Protein AF-A0A2N2LDP3-F1 (afdb_monomer)

Structure (mmCIF, N/CA/C/O backbone):
data_AF-A0A2N2LDP3-F1
#
_entry.id   AF-A0A2N2LDP3-F1
#
loop_
_atom_site.group_PDB
_atom_site.id
_atom_site.type_symbol
_atom_site.label_atom_id
_atom_site.label_alt_id
_atom_site.label_comp_id
_atom_site.label_asym_id
_atom_site.label_entity_id
_atom_site.label_seq_id
_atom_site.pdbx_PDB_ins_code
_atom_site.Cartn_x
_atom_site.Cartn_y
_atom_site.Cartn_z
_atom_site.occupancy
_atom_site.B_iso_or_equiv
_atom_site.auth_seq_id
_atom_site.auth_comp_id
_atom_site.auth_asym_id
_atom_site.auth_atom_id
_atom_site.pdbx_PDB_model_num
ATOM 1 N N . MET A 1 1 ? -9.265 15.296 12.476 1.00 51.19 1 MET A N 1
ATOM 2 C CA . MET A 1 1 ? -9.661 15.027 11.076 1.00 51.19 1 MET A CA 1
ATOM 3 C C . MET A 1 1 ? -10.672 13.893 11.095 1.00 51.19 1 MET A C 1
ATOM 5 O O . MET A 1 1 ? -10.423 12.920 11.795 1.00 51.19 1 MET A O 1
ATOM 9 N N . THR A 1 2 ? -11.827 14.029 10.443 1.00 57.53 2 THR A N 1
ATOM 10 C CA . THR A 1 2 ? -12.820 12.941 10.364 1.00 57.53 2 THR A CA 1
ATOM 11 C C . THR A 1 2 ? -12.396 11.916 9.305 1.00 57.53 2 THR A C 1
ATOM 13 O O . THR A 1 2 ? -11.608 12.239 8.414 1.00 57.53 2 THR A O 1
ATOM 16 N N . ALA A 1 3 ? -12.919 10.686 9.380 1.00 60.59 3 ALA A N 1
ATOM 17 C CA . ALA A 1 3 ? -12.634 9.630 8.402 1.00 60.59 3 ALA A CA 1
ATOM 18 C C . ALA A 1 3 ? -12.958 10.052 6.952 1.00 60.59 3 ALA A C 1
ATOM 20 O O . ALA A 1 3 ? -12.262 9.643 6.025 1.00 60.59 3 ALA A O 1
ATOM 21 N N . GLU A 1 4 ? -13.957 10.923 6.766 1.00 59.41 4 GLU A N 1
ATOM 22 C CA . GLU A 1 4 ? -14.331 11.483 5.461 1.00 59.41 4 GLU A CA 1
ATOM 23 C C . GLU A 1 4 ? -13.278 12.436 4.884 1.00 59.41 4 GLU A C 1
ATOM 25 O O . GLU A 1 4 ? -12.983 12.371 3.694 1.00 59.41 4 GLU A O 1
ATOM 30 N N . CYS A 1 5 ? -12.666 13.298 5.705 1.00 58.62 5 CYS A N 1
ATOM 31 C CA . CYS A 1 5 ? -11.600 14.188 5.233 1.00 58.62 5 CYS A CA 1
ATOM 32 C C . CYS A 1 5 ? -10.366 13.392 4.788 1.00 58.62 5 CYS A C 1
ATOM 34 O O . CYS A 1 5 ? -9.738 13.735 3.791 1.00 58.62 5 CYS A O 1
ATOM 36 N N . VAL A 1 6 ? -10.044 12.309 5.504 1.00 60.00 6 VAL A N 1
ATOM 37 C CA . VAL A 1 6 ? -8.937 11.406 5.152 1.00 60.00 6 VAL A CA 1
ATOM 38 C C . VAL A 1 6 ? -9.214 10.703 3.821 1.00 60.00 6 VAL A C 1
ATOM 40 O O . VAL A 1 6 ? -8.341 10.676 2.961 1.00 60.00 6 VAL A O 1
ATOM 43 N N . THR A 1 7 ? -10.432 10.194 3.606 1.00 62.88 7 THR A N 1
ATOM 44 C CA . THR A 1 7 ? -10.788 9.527 2.338 1.00 62.88 7 THR A CA 1
ATOM 45 C C . THR A 1 7 ? -10.794 10.484 1.148 1.00 62.88 7 THR A C 1
ATOM 47 O O . THR A 1 7 ? -10.399 10.084 0.058 1.00 62.88 7 THR A O 1
ATOM 50 N N . VAL A 1 8 ? -11.201 11.745 1.331 1.00 60.66 8 VAL A N 1
ATOM 51 C CA . VAL A 1 8 ? -11.141 12.760 0.262 1.00 60.66 8 VAL A CA 1
ATOM 52 C C . VAL A 1 8 ? -9.695 13.094 -0.116 1.00 60.66 8 VAL A C 1
ATOM 54 O O . VAL A 1 8 ? -9.393 13.165 -1.304 1.00 60.66 8 VAL A O 1
ATOM 57 N N . LEU A 1 9 ? -8.801 13.254 0.867 1.00 61.34 9 LEU A N 1
ATOM 58 C CA . LEU A 1 9 ? -7.378 13.496 0.604 1.00 61.34 9 LEU A CA 1
ATOM 59 C C . LEU A 1 9 ? -6.743 12.314 -0.130 1.00 61.34 9 LEU A C 1
ATOM 61 O O . LEU A 1 9 ? -6.159 12.508 -1.188 1.00 61.34 9 LEU A O 1
ATOM 65 N N . ILE A 1 10 ? -6.953 11.089 0.366 1.00 72.44 10 ILE A N 1
ATOM 66 C CA . ILE A 1 10 ? -6.454 9.867 -0.282 1.00 72.44 10 ILE A CA 1
ATOM 67 C C . ILE A 1 10 ? -6.929 9.786 -1.734 1.00 72.44 10 ILE A C 1
ATOM 69 O O . ILE A 1 10 ? -6.132 9.463 -2.613 1.00 72.44 10 ILE A O 1
ATOM 73 N N . ARG A 1 11 ? -8.199 10.108 -1.999 1.00 71.19 11 ARG A N 1
ATOM 74 C CA . ARG A 1 11 ? -8.758 10.087 -3.351 1.00 71.19 11 ARG A CA 1
ATOM 75 C C . ARG A 1 11 ? -8.106 11.108 -4.273 1.00 71.19 11 ARG A C 1
ATOM 77 O O . ARG A 1 11 ? -7.704 10.732 -5.367 1.00 71.19 11 ARG A O 1
ATOM 84 N N . ASN A 1 12 ? -7.999 12.365 -3.848 1.00 68.06 12 ASN A N 1
ATOM 85 C CA . ASN A 1 12 ? -7.394 13.408 -4.678 1.00 68.06 12 ASN A CA 1
ATOM 86 C C . ASN A 1 12 ? -5.938 13.061 -5.006 1.00 68.06 12 ASN A C 1
ATOM 88 O O . ASN A 1 12 ? -5.554 13.073 -6.171 1.00 68.06 12 ASN A O 1
ATOM 92 N N . THR A 1 13 ? -5.165 12.648 -3.999 1.00 71.75 13 THR A N 1
ATOM 93 C CA . THR A 1 13 ? -3.764 12.262 -4.188 1.00 71.75 13 THR A CA 1
ATOM 94 C C . THR A 1 13 ? -3.653 11.006 -5.068 1.00 71.75 13 THR A C 1
ATOM 96 O O . THR A 1 13 ? -2.791 10.940 -5.934 1.00 71.75 13 THR A O 1
ATOM 99 N N . SER A 1 14 ? -4.543 10.018 -4.930 1.00 73.50 14 SER A N 1
ATOM 100 C CA . SER A 1 14 ? -4.516 8.800 -5.763 1.00 73.50 14 SER A CA 1
ATOM 101 C C . SER A 1 14 ? -4.794 9.076 -7.245 1.00 73.50 14 SER A C 1
ATOM 103 O O . SER A 1 14 ? -4.074 8.559 -8.107 1.00 73.50 14 SER A O 1
ATOM 105 N N . ASP A 1 15 ? -5.804 9.900 -7.545 1.00 74.19 15 ASP A N 1
ATOM 106 C CA . ASP A 1 15 ? -6.156 10.269 -8.921 1.00 74.19 15 ASP A CA 1
ATOM 107 C C . ASP A 1 15 ? -5.053 11.125 -9.569 1.00 74.19 15 ASP A C 1
ATOM 109 O O . ASP A 1 15 ? -4.717 10.896 -10.729 1.00 74.19 15 ASP A O 1
ATOM 113 N N . GLU A 1 16 ? -4.442 12.058 -8.829 1.00 73.06 16 GLU A N 1
ATOM 114 C CA . GLU A 1 16 ? -3.394 12.954 -9.347 1.00 73.06 16 GLU A CA 1
ATOM 115 C C . GLU A 1 16 ? -2.133 12.224 -9.822 1.00 73.06 16 GLU A C 1
ATOM 117 O O . GLU A 1 16 ? -1.466 12.693 -10.744 1.00 73.06 16 GLU A O 1
ATOM 122 N N . TYR A 1 17 ? -1.805 11.072 -9.236 1.00 77.44 17 TYR A N 1
ATOM 123 C CA . TYR A 1 17 ? -0.591 10.341 -9.597 1.00 77.44 17 TYR A CA 1
ATOM 124 C C . TYR A 1 17 ? -0.895 9.085 -10.393 1.00 77.44 17 TYR A C 1
ATOM 126 O O . TYR A 1 17 ? -0.675 9.049 -11.604 1.00 77.44 17 TYR A O 1
ATOM 134 N N . TYR A 1 18 ? -1.395 8.039 -9.738 1.00 80.31 18 TYR A N 1
ATOM 135 C CA . TYR A 1 18 ? -1.656 6.779 -10.429 1.00 80.31 18 TYR A CA 1
ATOM 136 C C . TYR A 1 18 ? -2.865 6.867 -11.344 1.00 80.31 18 TYR A C 1
ATOM 138 O O . TYR A 1 18 ? -2.849 6.235 -12.397 1.00 80.31 18 TYR A O 1
ATOM 146 N N . GLY A 1 19 ? -3.867 7.684 -11.014 1.00 79.94 19 GLY A N 1
ATOM 147 C CA . GLY A 1 19 ? -4.993 7.893 -11.915 1.00 79.94 19 GLY A CA 1
ATOM 148 C C . GLY A 1 19 ? -4.561 8.487 -13.257 1.00 79.94 19 GLY A C 1
ATOM 149 O O . GLY A 1 19 ? -4.867 7.926 -14.311 1.00 79.94 19 GLY A O 1
ATOM 150 N N . ILE A 1 20 ? -3.756 9.553 -13.229 1.00 80.12 20 ILE A N 1
ATOM 151 C CA . ILE A 1 20 ? -3.176 10.152 -14.441 1.00 80.12 20 ILE A CA 1
ATOM 152 C C . ILE A 1 20 ? -2.211 9.180 -15.134 1.00 80.12 20 ILE A C 1
ATOM 154 O O . ILE A 1 20 ? -2.348 8.940 -16.3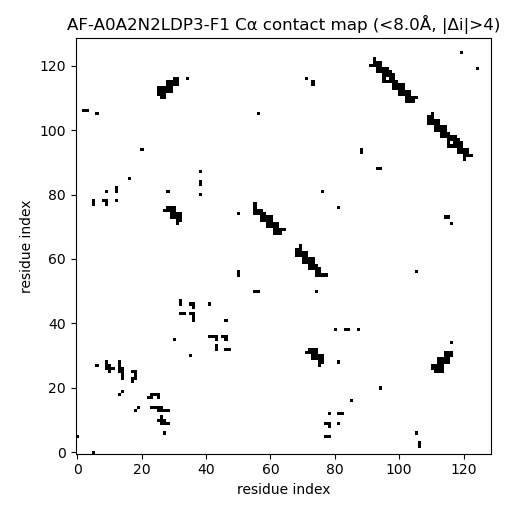33 1.00 80.12 20 ILE A O 1
ATOM 158 N N . LEU A 1 21 ? -1.263 8.592 -14.395 1.00 79.62 21 LEU A N 1
ATOM 159 C CA . LEU A 1 21 ? -0.228 7.711 -14.953 1.00 79.62 21 LEU A CA 1
ATOM 160 C C . LEU A 1 21 ? -0.820 6.478 -15.646 1.00 79.62 21 LEU A C 1
ATOM 162 O O . LEU A 1 21 ? -0.330 6.055 -16.689 1.00 79.62 21 LEU A O 1
ATOM 166 N N . MET A 1 22 ? -1.876 5.906 -15.073 1.00 82.06 22 MET A N 1
ATOM 167 C CA . MET A 1 22 ? -2.522 4.692 -15.574 1.00 82.06 22 MET A CA 1
ATOM 168 C C . MET A 1 22 ? -3.756 4.988 -16.439 1.00 82.06 22 MET A C 1
ATOM 170 O O . MET A 1 22 ? -4.394 4.048 -16.912 1.00 82.06 22 MET A O 1
ATOM 174 N N . ASN A 1 23 ? -4.108 6.266 -16.629 1.00 85.62 23 ASN A N 1
ATOM 175 C CA . ASN A 1 23 ? -5.342 6.725 -17.273 1.00 85.62 23 ASN A CA 1
ATOM 176 C C . ASN A 1 23 ? -6.604 6.032 -16.710 1.00 85.62 23 ASN A C 1
ATOM 178 O O . ASN A 1 23 ? -7.429 5.480 -17.443 1.00 85.62 23 ASN A O 1
ATOM 182 N N . LYS A 1 24 ? -6.725 6.011 -15.379 1.00 82.06 24 LYS A N 1
ATOM 183 C CA . LYS A 1 24 ? -7.801 5.354 -14.621 1.00 82.06 24 LYS A CA 1
ATOM 184 C C . LYS A 1 24 ? -8.307 6.272 -13.516 1.00 82.06 24 LYS A C 1
ATOM 186 O O . LYS A 1 24 ? -7.584 7.122 -13.025 1.00 82.06 24 LYS A O 1
ATOM 191 N N . LYS A 1 25 ? -9.548 6.064 -13.081 1.00 83.62 25 LYS A N 1
ATOM 192 C CA . LYS A 1 25 ? -10.067 6.706 -11.870 1.00 83.62 25 LYS A CA 1
ATOM 193 C C . LYS A 1 25 ? -9.794 5.797 -10.674 1.00 83.62 25 LYS A C 1
ATOM 195 O O . LYS A 1 25 ? -10.331 4.691 -10.625 1.00 83.62 25 LYS A O 1
ATOM 200 N N . ILE A 1 26 ? -8.963 6.240 -9.740 1.00 82.88 26 ILE A N 1
ATOM 201 C CA . ILE A 1 26 ? -8.510 5.475 -8.577 1.00 82.88 26 ILE A CA 1
ATOM 202 C C . ILE A 1 26 ? -8.782 6.302 -7.325 1.00 82.88 26 ILE A C 1
ATOM 204 O O . ILE A 1 26 ? -8.203 7.361 -7.115 1.00 82.88 26 ILE A O 1
ATOM 208 N N . GLU A 1 27 ? -9.654 5.797 -6.454 1.00 88.25 27 GLU A N 1
ATOM 209 C CA . GLU A 1 27 ? -10.047 6.529 -5.249 1.00 88.25 27 GLU A CA 1
ATOM 210 C C . GLU A 1 27 ? -9.204 6.170 -4.022 1.00 88.25 27 GLU A C 1
ATOM 212 O O . GLU A 1 27 ? -9.162 6.940 -3.066 1.00 88.25 27 GLU A O 1
ATOM 217 N N . ALA A 1 28 ? -8.545 5.013 -4.028 1.00 91.00 28 ALA A N 1
ATOM 218 C CA . ALA A 1 28 ? -7.602 4.629 -2.988 1.00 91.00 28 ALA A CA 1
ATOM 219 C C . ALA A 1 28 ? -6.531 3.684 -3.527 1.00 91.00 28 ALA A C 1
ATOM 221 O O . ALA A 1 28 ? -6.832 2.725 -4.237 1.00 91.00 28 ALA A O 1
ATOM 222 N N . VAL A 1 29 ? -5.287 3.917 -3.125 1.00 93.69 29 VAL A N 1
ATOM 223 C CA . VAL A 1 29 ? -4.154 3.028 -3.388 1.00 93.69 29 VAL A CA 1
ATOM 224 C C . VAL A 1 29 ? -3.790 2.314 -2.097 1.00 93.69 29 VAL A C 1
ATOM 226 O O . VAL A 1 29 ? -3.637 2.946 -1.057 1.00 93.69 29 VAL A O 1
ATOM 229 N N . TRP A 1 30 ? -3.640 0.998 -2.164 1.00 96.62 30 TRP A N 1
ATOM 230 C CA . TRP A 1 30 ? -3.257 0.159 -1.041 1.00 96.62 30 TRP A CA 1
ATOM 231 C C . TRP A 1 30 ? -1.925 -0.518 -1.336 1.00 96.62 30 TRP A C 1
ATOM 233 O O . TRP A 1 30 ? -1.730 -1.078 -2.416 1.00 96.62 30 TRP A O 1
ATOM 243 N N . LEU A 1 31 ? -1.027 -0.497 -0.355 1.00 97.44 31 LEU A N 1
ATOM 244 C CA . LEU A 1 31 ? 0.350 -0.964 -0.497 1.00 97.44 31 LEU A CA 1
ATOM 245 C C . LEU A 1 31 ? 0.574 -2.238 0.309 1.00 97.44 31 LEU A C 1
ATOM 247 O O . LEU A 1 31 ? -0.000 -2.410 1.386 1.00 97.44 31 LEU A O 1
ATOM 251 N N . THR A 1 32 ? 1.430 -3.132 -0.177 1.00 97.81 32 THR A N 1
ATOM 252 C CA . THR A 1 32 ? 1.855 -4.291 0.616 1.00 97.81 32 THR A CA 1
ATOM 253 C C . THR A 1 32 ? 2.666 -3.867 1.845 1.00 97.81 32 THR A C 1
ATOM 255 O O . THR A 1 32 ? 3.264 -2.788 1.882 1.00 97.81 32 THR A O 1
ATOM 258 N N . ILE A 1 33 ? 2.731 -4.739 2.857 1.00 97.88 33 ILE A N 1
ATOM 259 C CA . ILE A 1 33 ? 3.595 -4.530 4.032 1.00 97.88 33 ILE A CA 1
ATOM 260 C C . ILE A 1 33 ? 5.056 -4.337 3.615 1.00 97.88 33 ILE A C 1
ATOM 262 O O . ILE A 1 33 ? 5.747 -3.498 4.188 1.00 97.88 33 ILE A O 1
ATOM 266 N N . GLU A 1 34 ? 5.519 -5.099 2.623 1.00 96.44 34 GLU A N 1
ATOM 267 C CA . GLU A 1 34 ? 6.889 -4.999 2.126 1.00 96.44 34 GLU A CA 1
ATOM 268 C C . GLU A 1 34 ? 7.147 -3.638 1.477 1.00 96.44 34 GLU A C 1
ATOM 270 O O . GLU A 1 34 ? 8.135 -2.985 1.801 1.00 96.44 34 GLU A O 1
ATOM 275 N N . ARG A 1 35 ? 6.215 -3.142 0.655 1.00 96.62 35 ARG A N 1
ATOM 276 C CA . ARG A 1 35 ? 6.365 -1.824 0.037 1.00 96.62 35 ARG A CA 1
ATOM 277 C C . ARG A 1 35 ? 6.333 -0.695 1.070 1.00 96.62 35 ARG A C 1
ATOM 279 O O . ARG A 1 35 ? 7.156 0.214 1.022 1.00 96.62 35 ARG A O 1
ATOM 286 N N . MET A 1 36 ? 5.446 -0.784 2.062 1.00 96.62 36 MET A N 1
ATOM 287 C CA . MET A 1 36 ? 5.423 0.143 3.203 1.00 96.62 36 MET A CA 1
ATOM 288 C C . MET A 1 36 ? 6.764 0.168 3.955 1.00 96.62 36 MET A C 1
ATOM 290 O O . MET A 1 36 ? 7.220 1.230 4.382 1.00 96.62 36 MET A O 1
ATOM 294 N N . ALA A 1 37 ? 7.395 -0.997 4.120 1.00 97.12 37 ALA A N 1
ATOM 295 C CA . ALA A 1 37 ? 8.692 -1.137 4.772 1.00 97.12 37 ALA A CA 1
ATOM 296 C C . ALA A 1 37 ? 9.814 -0.489 3.948 1.00 97.12 37 ALA A C 1
ATOM 298 O O . ALA A 1 37 ? 10.620 0.253 4.512 1.00 97.12 37 ALA A O 1
ATOM 299 N N . GLU A 1 38 ? 9.817 -0.703 2.629 1.00 95.31 38 GLU A N 1
ATOM 300 C CA . GLU A 1 38 ? 10.749 -0.073 1.687 1.00 95.31 38 GLU A CA 1
ATOM 301 C C . GLU A 1 38 ? 10.658 1.457 1.721 1.00 95.31 38 GLU A C 1
ATOM 303 O O . GLU A 1 38 ? 11.670 2.121 1.941 1.00 95.31 38 GLU A O 1
ATOM 308 N N . ILE A 1 39 ? 9.452 2.020 1.569 1.00 94.00 39 ILE A N 1
ATOM 309 C CA . ILE A 1 39 ? 9.231 3.478 1.534 1.00 94.00 39 ILE A CA 1
ATOM 310 C C . ILE A 1 39 ? 9.689 4.132 2.840 1.00 94.00 39 ILE A C 1
ATOM 312 O O . ILE A 1 39 ? 10.324 5.185 2.832 1.00 94.00 39 ILE A O 1
ATOM 316 N N . LYS A 1 40 ? 9.375 3.504 3.980 1.00 91.75 40 LYS A N 1
ATOM 317 C CA . LYS A 1 40 ? 9.729 4.022 5.309 1.00 91.75 40 LYS A CA 1
ATOM 318 C C . LYS A 1 40 ? 11.152 3.658 5.746 1.00 91.75 40 LYS A C 1
ATOM 320 O O . LYS A 1 40 ? 11.557 4.059 6.835 1.00 91.75 40 LYS A O 1
ATOM 325 N N . GLY A 1 41 ? 11.897 2.885 4.950 1.00 95.38 41 GLY A N 1
ATOM 326 C CA . GLY A 1 41 ? 13.254 2.441 5.278 1.00 95.38 41 GLY A CA 1
ATOM 327 C C . GLY A 1 41 ? 13.333 1.644 6.585 1.00 95.38 41 GLY A C 1
ATOM 328 O O . GLY A 1 41 ? 14.250 1.842 7.381 1.00 95.38 41 GLY A O 1
ATOM 329 N N . CYS A 1 42 ? 12.347 0.784 6.857 1.00 97.00 42 CYS A N 1
ATOM 330 C CA . CYS A 1 42 ? 12.232 0.063 8.126 1.00 97.00 42 CYS A CA 1
ATOM 331 C C . CYS A 1 42 ? 11.849 -1.412 7.935 1.00 97.00 42 CYS A C 1
ATOM 333 O O . CYS A 1 42 ? 11.621 -1.871 6.826 1.00 97.00 42 CYS A O 1
ATOM 335 N N . SER A 1 43 ? 11.795 -2.187 9.022 1.00 97.94 43 SER A N 1
ATOM 336 C CA . SER A 1 43 ? 11.392 -3.600 8.956 1.00 97.94 43 SER A CA 1
ATOM 337 C C . SER A 1 43 ? 9.871 -3.780 8.852 1.00 97.94 43 SER A C 1
ATOM 339 O O . SER A 1 43 ? 9.112 -2.995 9.425 1.00 97.94 43 SER A O 1
ATOM 341 N N . ASN A 1 44 ? 9.416 -4.902 8.281 1.00 98.00 44 ASN A N 1
ATOM 342 C CA . ASN A 1 44 ? 7.997 -5.295 8.289 1.00 98.00 44 ASN A CA 1
ATOM 343 C C . ASN A 1 44 ? 7.397 -5.316 9.706 1.00 98.00 44 ASN A C 1
ATOM 345 O O . ASN A 1 44 ? 6.241 -4.955 9.905 1.00 98.00 44 ASN A O 1
ATOM 349 N N . ARG A 1 45 ? 8.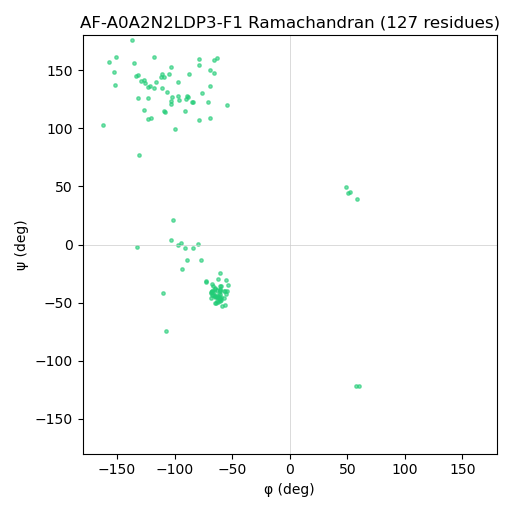182 -5.705 10.723 1.00 97.94 45 ARG A N 1
ATOM 350 C CA . ARG A 1 45 ? 7.743 -5.675 12.128 1.00 97.94 45 ARG A CA 1
ATOM 351 C C . ARG A 1 45 ? 7.453 -4.248 12.598 1.00 97.94 45 ARG A C 1
ATOM 353 O O . ARG A 1 45 ? 6.509 -4.036 13.353 1.00 97.94 45 ARG A O 1
ATOM 360 N N . THR A 1 46 ? 8.260 -3.279 12.175 1.00 97.75 46 THR A N 1
ATOM 361 C CA . THR A 1 46 ? 8.044 -1.858 12.480 1.00 97.75 46 THR A CA 1
ATOM 362 C C . THR A 1 46 ? 6.790 -1.337 11.786 1.00 97.75 46 THR A C 1
ATOM 364 O O . THR A 1 46 ? 6.010 -0.632 12.420 1.00 97.75 46 THR A O 1
ATOM 367 N N . VAL A 1 47 ? 6.554 -1.744 10.535 1.00 97.62 47 VAL A N 1
ATOM 368 C CA . VAL A 1 47 ? 5.325 -1.419 9.797 1.00 97.62 47 VAL A CA 1
ATOM 369 C C . VAL A 1 47 ? 4.088 -1.954 10.518 1.00 97.62 47 VAL A C 1
ATOM 371 O O . VAL A 1 47 ? 3.163 -1.189 10.759 1.00 97.62 47 VAL A O 1
ATOM 374 N N . TRP A 1 48 ? 4.088 -3.216 10.958 1.00 98.06 48 TRP A N 1
ATOM 375 C CA . TRP A 1 48 ? 2.980 -3.769 11.751 1.00 98.06 48 TRP A CA 1
ATOM 376 C C . TRP A 1 48 ? 2.712 -2.975 13.029 1.00 98.06 48 TRP A C 1
ATOM 378 O O . TRP A 1 48 ? 1.580 -2.583 13.283 1.00 98.06 48 TRP A O 1
ATOM 388 N N . ARG A 1 49 ? 3.761 -2.625 13.785 1.00 97.62 49 ARG A N 1
ATOM 389 C CA . ARG A 1 49 ? 3.607 -1.769 14.973 1.00 97.62 49 ARG A CA 1
ATOM 390 C C . ARG A 1 49 ? 3.014 -0.400 14.635 1.00 97.62 49 ARG A C 1
ATOM 392 O O . ARG A 1 49 ? 2.282 0.154 15.450 1.00 97.62 49 ARG A O 1
ATOM 399 N N . TYR A 1 50 ? 3.364 0.165 13.481 1.00 95.12 50 TYR A N 1
ATOM 400 C CA . TYR A 1 50 ? 2.816 1.433 13.010 1.00 95.12 50 TYR A CA 1
ATOM 401 C C . TYR A 1 50 ? 1.330 1.302 12.653 1.00 95.12 50 TYR A C 1
ATOM 403 O O . TYR A 1 50 ? 0.538 2.117 13.120 1.00 95.12 50 TYR A O 1
ATOM 411 N N . ILE A 1 51 ? 0.956 0.254 11.914 1.00 95.56 51 ILE A N 1
ATOM 412 C CA . ILE A 1 51 ? -0.434 -0.076 11.566 1.00 95.56 51 ILE A CA 1
ATOM 413 C C . ILE A 1 51 ? -1.282 -0.215 12.828 1.00 95.56 51 ILE A C 1
ATOM 415 O O . ILE A 1 51 ? -2.300 0.462 12.949 1.00 95.56 51 ILE A O 1
ATOM 419 N N . ASP A 1 52 ? -0.828 -1.028 13.785 1.00 95.88 52 ASP A N 1
ATOM 420 C CA . ASP A 1 52 ? -1.551 -1.289 15.031 1.00 95.88 52 ASP A CA 1
ATOM 421 C C . ASP A 1 52 ? -1.721 -0.002 15.848 1.00 95.88 52 ASP A C 1
ATOM 423 O O . ASP A 1 52 ? -2.818 0.320 16.304 1.00 95.88 52 ASP A O 1
ATOM 427 N N . LYS A 1 53 ? -0.643 0.785 15.988 1.00 95.31 53 LYS A N 1
ATOM 428 C CA . LYS A 1 53 ? -0.646 2.046 16.745 1.00 95.31 53 LYS A CA 1
ATOM 429 C C . LYS A 1 53 ? -1.637 3.070 16.183 1.00 95.31 53 LYS A C 1
ATOM 431 O O . LYS A 1 53 ? -2.210 3.827 16.962 1.00 95.31 53 LYS A O 1
ATOM 436 N N . HIS A 1 54 ? -1.814 3.114 14.863 1.00 91.56 54 HIS A N 1
ATOM 437 C CA . HIS A 1 54 ? -2.686 4.087 14.196 1.00 91.56 54 HIS A CA 1
ATOM 438 C C . HIS A 1 54 ? -4.023 3.486 13.743 1.00 91.56 54 HIS A C 1
ATOM 440 O O . HIS A 1 54 ? -4.818 4.193 13.133 1.00 91.56 54 HIS A O 1
ATOM 446 N N . SER A 1 55 ? -4.287 2.209 14.057 1.00 91.69 55 SER A N 1
ATOM 447 C CA . SER A 1 55 ? -5.499 1.485 13.645 1.00 91.69 55 SER A CA 1
ATOM 448 C C . SER A 1 55 ? -5.778 1.603 12.140 1.00 91.69 55 SER A C 1
ATOM 450 O O . SER A 1 55 ? -6.902 1.877 11.721 1.00 91.69 55 SER A O 1
ATOM 452 N N . MET A 1 56 ? -4.735 1.441 11.319 1.00 92.44 56 MET A N 1
ATOM 453 C CA . MET A 1 56 ? -4.851 1.590 9.865 1.00 92.44 56 MET A CA 1
ATOM 454 C C . MET A 1 56 ? -5.672 0.453 9.251 1.00 92.44 56 MET A C 1
ATOM 456 O O . MET A 1 56 ? -5.652 -0.684 9.731 1.00 92.44 56 MET A O 1
ATOM 460 N N . HIS A 1 57 ? -6.360 0.739 8.145 1.00 93.56 57 HIS A N 1
ATOM 461 C CA . HIS A 1 57 ? -7.107 -0.285 7.422 1.00 93.56 57 HIS A CA 1
ATOM 462 C C . HIS A 1 57 ? -6.161 -1.275 6.744 1.00 93.56 57 HIS A C 1
ATOM 464 O O . HIS A 1 57 ? -5.182 -0.880 6.106 1.00 93.56 57 HIS A O 1
ATOM 470 N N . THR A 1 58 ? -6.491 -2.564 6.848 1.00 96.00 58 THR A N 1
ATOM 471 C CA . THR A 1 58 ? -5.762 -3.637 6.172 1.00 96.00 58 THR A CA 1
ATOM 472 C C . THR A 1 58 ? -6.701 -4.585 5.447 1.00 96.00 58 THR A C 1
ATOM 474 O O . THR A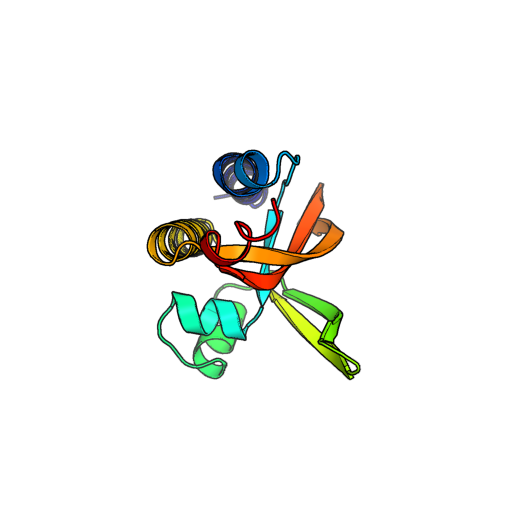 1 58 ? -7.800 -4.865 5.914 1.00 96.00 58 THR A O 1
ATOM 477 N N . GLU A 1 59 ? -6.243 -5.105 4.315 1.00 96.38 59 GLU A N 1
ATOM 478 C CA . GLU A 1 59 ? -6.982 -6.034 3.467 1.00 96.38 59 GLU A CA 1
ATOM 479 C C . GLU A 1 59 ? -6.084 -7.212 3.102 1.00 96.38 59 GLU A C 1
ATOM 481 O O . GLU A 1 5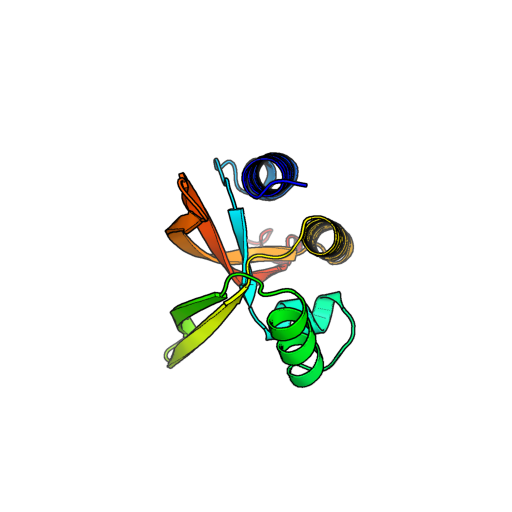9 ? -4.984 -7.036 2.581 1.00 96.38 59 GLU A O 1
ATOM 486 N N . LYS A 1 60 ? -6.535 -8.441 3.363 1.00 96.88 60 LYS A N 1
ATOM 487 C CA . LYS A 1 60 ? -5.805 -9.650 2.960 1.00 96.88 60 LYS A CA 1
ATOM 488 C C . LYS A 1 60 ? -6.363 -10.171 1.649 1.00 96.88 60 LYS A C 1
ATOM 490 O O . LYS A 1 60 ? -7.553 -10.464 1.560 1.00 96.88 60 LYS A O 1
ATOM 495 N N . ARG A 1 61 ? -5.504 -10.340 0.644 1.00 97.00 61 ARG A N 1
ATOM 496 C CA . ARG A 1 61 ? -5.885 -10.908 -0.655 1.00 97.00 61 ARG A CA 1
ATOM 497 C C . ARG A 1 61 ? -4.883 -11.956 -1.104 1.00 97.00 61 ARG A C 1
ATOM 499 O O . ARG A 1 61 ? -3.684 -11.841 -0.863 1.00 97.00 61 ARG A O 1
ATOM 506 N N . GLN A 1 62 ? -5.393 -12.986 -1.766 1.00 96.31 62 GLN A N 1
ATOM 507 C CA . GLN A 1 62 ? -4.566 -13.951 -2.471 1.00 96.31 62 GLN A CA 1
ATOM 508 C C . GLN A 1 62 ? -4.248 -13.388 -3.857 1.00 96.31 62 GLN A C 1
ATOM 510 O O . GLN A 1 62 ? -5.158 -13.082 -4.623 1.00 96.31 62 GLN A O 1
ATOM 515 N N . VAL A 1 63 ? -2.964 -13.255 -4.163 1.00 94.44 63 VAL A N 1
ATOM 516 C CA . VAL A 1 63 ? -2.449 -12.778 -5.449 1.00 94.44 63 VAL A CA 1
ATOM 517 C C . VAL A 1 63 ? -1.628 -13.870 -6.117 1.00 94.44 63 VAL A C 1
ATOM 519 O O . VAL A 1 63 ? -1.200 -14.832 -5.470 1.00 94.44 63 VAL A O 1
ATOM 522 N N . LYS A 1 64 ? -1.424 -13.736 -7.424 1.00 90.56 64 LYS A N 1
ATOM 523 C CA . LYS A 1 64 ? -0.558 -14.621 -8.194 1.00 90.56 64 LYS A CA 1
ATOM 524 C C . LYS A 1 64 ? 0.754 -13.886 -8.457 1.00 90.56 64 LYS A C 1
ATOM 526 O O . LYS A 1 64 ? 0.715 -12.799 -9.006 1.00 90.56 64 LYS A O 1
ATOM 531 N N . ILE A 1 65 ? 1.875 -14.478 -8.057 1.00 88.06 65 ILE A N 1
ATOM 532 C CA . ILE A 1 65 ? 3.224 -13.961 -8.324 1.00 88.06 65 ILE A CA 1
ATOM 533 C C . ILE A 1 65 ? 3.949 -15.052 -9.110 1.00 88.06 65 ILE A C 1
ATOM 535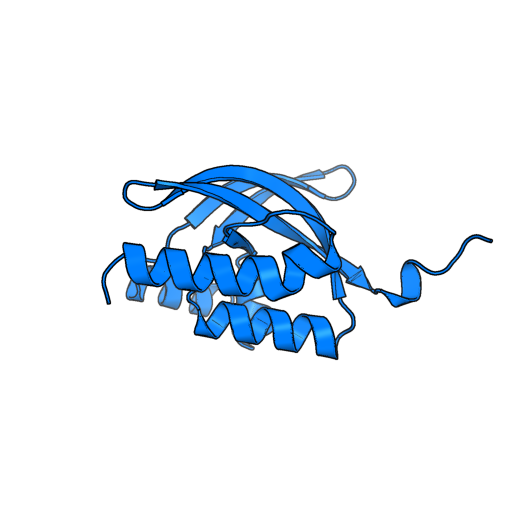 O O . ILE A 1 65 ? 4.214 -16.140 -8.585 1.00 88.06 65 ILE A O 1
ATOM 539 N N . GLY A 1 66 ? 4.183 -14.811 -10.400 1.00 86.88 66 GLY A N 1
ATOM 540 C CA . GLY A 1 66 ? 4.617 -15.856 -11.329 1.00 86.88 66 GLY A CA 1
ATOM 541 C C . GLY A 1 66 ? 3.616 -17.020 -11.381 1.00 86.88 66 GLY A C 1
ATOM 542 O O . GLY A 1 66 ? 2.442 -16.833 -11.694 1.00 86.88 66 GLY A O 1
ATOM 543 N N . SER A 1 67 ? 4.054 -18.244 -11.070 1.00 88.06 67 SER A N 1
ATOM 544 C CA . SER A 1 67 ? 3.175 -19.426 -10.979 1.00 88.06 67 SER A CA 1
ATOM 545 C C . SER A 1 67 ? 2.575 -19.649 -9.583 1.00 88.06 67 SER A C 1
ATOM 547 O O . SER A 1 67 ? 1.627 -20.426 -9.444 1.00 88.06 67 SER A O 1
ATOM 549 N N . ALA A 1 68 ? 3.088 -18.967 -8.556 1.00 91.94 68 ALA A N 1
ATOM 550 C CA . ALA A 1 68 ? 2.699 -19.176 -7.170 1.00 91.94 68 ALA A CA 1
ATOM 551 C C . ALA A 1 68 ? 1.485 -18.326 -6.780 1.00 91.94 68 ALA A C 1
ATOM 553 O O . ALA A 1 68 ? 1.316 -17.195 -7.233 1.00 91.94 68 ALA A O 1
ATOM 554 N N . LYS A 1 69 ? 0.648 -18.861 -5.887 1.00 94.69 69 LYS A N 1
ATOM 555 C CA . LYS A 1 69 ? -0.427 -18.112 -5.231 1.00 94.69 69 LYS A CA 1
ATOM 556 C C . LYS A 1 69 ? -0.004 -17.778 -3.806 1.00 94.69 69 LYS A C 1
ATOM 558 O O . LYS A 1 69 ? 0.244 -18.685 -3.017 1.00 94.69 69 LYS A O 1
ATOM 563 N N . VAL A 1 70 ? 0.043 -16.493 -3.477 1.00 95.19 70 VAL A N 1
ATOM 564 C CA . VAL A 1 70 ? 0.556 -15.987 -2.198 1.00 95.19 70 VAL A CA 1
ATOM 565 C C . VAL A 1 70 ? -0.491 -15.087 -1.555 1.00 95.19 70 VAL A C 1
ATOM 567 O O . VAL A 1 70 ? -1.179 -14.338 -2.243 1.00 95.19 70 VAL A O 1
ATOM 570 N N . ILE A 1 71 ? -0.634 -15.155 -0.232 1.00 96.75 71 ILE A N 1
ATOM 571 C CA . ILE A 1 71 ? -1.469 -14.206 0.508 1.00 96.75 71 ILE A CA 1
ATOM 572 C C . ILE A 1 71 ? -0.633 -12.968 0.809 1.00 96.75 71 ILE A C 1
ATOM 574 O O . ILE A 1 71 ? 0.402 -13.057 1.469 1.00 96.75 71 ILE A O 1
ATOM 578 N N . LYS A 1 72 ? -1.108 -11.811 0.359 1.00 96.88 72 LYS A N 1
ATOM 579 C CA . LYS A 1 72 ? -0.556 -10.502 0.692 1.00 96.88 72 LYS A CA 1
ATOM 580 C C . LYS A 1 72 ? -1.512 -9.762 1.618 1.00 96.88 72 LYS A C 1
ATOM 582 O O . LYS A 1 72 ? -2.732 -9.896 1.513 1.00 96.88 72 LYS A O 1
ATOM 587 N N . THR A 1 73 ? -0.938 -9.002 2.545 1.00 97.94 73 THR A N 1
ATOM 588 C CA . THR A 1 73 ? -1.686 -8.011 3.323 1.00 97.94 73 THR A CA 1
ATOM 589 C C . THR A 1 73 ? -1.381 -6.643 2.747 1.00 97.94 73 THR A C 1
ATOM 591 O O . THR A 1 73 ? -0.213 -6.279 2.609 1.00 97.94 73 THR A O 1
ATOM 594 N N . PHE A 1 74 ? -2.439 -5.921 2.421 1.00 97.75 74 PHE A N 1
ATOM 595 C CA . PHE A 1 74 ? -2.416 -4.568 1.908 1.00 97.75 74 PHE A CA 1
ATOM 596 C C . PHE A 1 74 ? -2.843 -3.612 3.011 1.00 97.75 74 PHE A C 1
ATOM 598 O O . PHE A 1 74 ? -3.678 -3.961 3.843 1.00 97.75 74 PHE A O 1
ATOM 605 N N . VAL A 1 75 ? -2.274 -2.419 3.015 1.00 96.81 75 VAL A N 1
ATOM 606 C CA . VAL A 1 75 ? -2.551 -1.350 3.971 1.00 96.81 75 VAL A CA 1
ATOM 607 C C . VAL A 1 75 ? -3.019 -0.144 3.187 1.00 96.81 75 VAL A C 1
ATOM 609 O O . VAL A 1 75 ? -2.419 0.179 2.163 1.00 96.81 75 VAL A O 1
ATOM 612 N N . LEU A 1 76 ? -4.059 0.523 3.677 1.00 95.19 76 LEU A N 1
ATOM 613 C CA . LEU A 1 76 ? -4.413 1.851 3.200 1.00 95.19 76 LEU A CA 1
ATOM 614 C C . LEU A 1 76 ? -3.460 2.853 3.866 1.00 95.19 76 LEU A C 1
ATOM 616 O O . LEU A 1 76 ? -3.582 3.057 5.079 1.00 95.19 76 LEU A O 1
ATOM 620 N N . PRO A 1 77 ? -2.493 3.432 3.137 1.00 92.50 77 PRO A N 1
ATOM 621 C CA . PRO A 1 77 ? -1.560 4.384 3.710 1.00 92.50 77 PRO A CA 1
ATOM 622 C C . PRO A 1 77 ? -2.293 5.660 4.136 1.00 92.50 77 PRO A C 1
ATOM 624 O O . PRO A 1 77 ? -3.270 6.088 3.519 1.00 92.50 77 PRO A O 1
ATOM 627 N N . ASP A 1 78 ? -1.800 6.287 5.199 1.00 89.50 78 ASP A N 1
ATOM 628 C CA . ASP A 1 78 ? -2.121 7.680 5.495 1.00 89.50 78 ASP A CA 1
ATOM 629 C C . ASP A 1 78 ? -1.608 8.612 4.372 1.00 89.50 78 ASP A C 1
ATOM 631 O O . ASP A 1 78 ? -0.722 8.218 3.605 1.00 89.50 78 ASP A O 1
ATOM 635 N N . PRO A 1 79 ? -2.136 9.848 4.265 1.00 87.12 79 PRO A N 1
ATOM 636 C CA . PRO A 1 79 ? -1.755 10.772 3.196 1.00 87.12 79 PRO A CA 1
ATOM 637 C C . PRO A 1 79 ? -0.245 11.036 3.094 1.00 87.12 79 PRO A C 1
ATOM 639 O O . PRO A 1 79 ? 0.293 11.034 1.993 1.00 87.12 79 PRO A O 1
ATOM 642 N N . GLU A 1 80 ? 0.456 11.180 4.224 1.00 88.56 80 GLU A N 1
ATOM 643 C CA . GLU A 1 80 ? 1.908 11.421 4.243 1.00 88.56 80 GLU A CA 1
ATOM 644 C C . GLU A 1 80 ? 2.673 10.233 3.640 1.00 88.56 80 GLU A C 1
ATOM 646 O O . GLU A 1 80 ? 3.571 10.391 2.814 1.00 88.56 80 GLU A O 1
ATOM 651 N N . THR A 1 81 ? 2.292 9.010 4.006 1.00 91.06 81 THR A N 1
ATOM 652 C CA . THR A 1 81 ? 2.897 7.797 3.450 1.00 91.06 81 THR A CA 1
ATOM 653 C C . THR A 1 81 ? 2.574 7.618 1.967 1.00 91.06 81 THR A C 1
ATOM 655 O O . THR A 1 81 ? 3.415 7.123 1.217 1.00 91.06 81 THR A O 1
ATOM 658 N N . LEU A 1 82 ? 1.383 8.031 1.532 1.00 90.81 82 LEU A N 1
ATOM 659 C CA . LEU A 1 82 ? 0.991 7.989 0.127 1.00 90.81 82 LEU A CA 1
ATOM 660 C C . LEU A 1 82 ? 1.803 8.985 -0.722 1.00 90.81 82 LEU A C 1
ATOM 662 O O . LEU A 1 82 ? 2.272 8.633 -1.801 1.00 90.81 82 LEU A O 1
ATOM 666 N N . GLU A 1 83 ? 2.054 10.192 -0.215 1.00 89.69 83 GLU A N 1
ATOM 667 C CA . GLU A 1 83 ? 2.949 11.163 -0.860 1.00 89.69 83 GLU A CA 1
ATOM 668 C C . GLU A 1 83 ? 4.386 10.630 -0.974 1.00 89.69 83 GLU A C 1
ATOM 670 O O . GLU A 1 83 ? 5.029 10.771 -2.021 1.00 89.69 83 GLU A O 1
ATOM 675 N N . LEU A 1 84 ? 4.886 9.966 0.076 1.00 92.06 84 LEU A N 1
ATOM 676 C CA . LEU A 1 84 ? 6.194 9.306 0.042 1.00 92.06 84 LEU A CA 1
ATOM 677 C C . LEU A 1 84 ? 6.252 8.212 -1.028 1.00 92.06 84 LEU A C 1
ATOM 679 O O . LEU A 1 84 ? 7.263 8.107 -1.724 1.00 92.06 84 LEU A O 1
ATOM 683 N N . GLU A 1 85 ? 5.184 7.429 -1.191 1.00 93.00 85 GLU A N 1
ATOM 684 C CA . GLU A 1 85 ? 5.107 6.415 -2.242 1.00 93.00 85 GLU A CA 1
ATOM 685 C C . GLU A 1 85 ? 5.199 7.032 -3.640 1.00 93.00 85 GLU A C 1
ATOM 687 O O . GLU A 1 85 ? 5.945 6.545 -4.493 1.00 93.00 85 GLU A O 1
ATOM 692 N N . PHE A 1 86 ? 4.481 8.125 -3.888 1.00 90.31 86 PHE A N 1
ATOM 693 C CA . PHE A 1 86 ? 4.510 8.783 -5.191 1.00 90.31 86 PHE A CA 1
ATOM 694 C C . PHE A 1 86 ? 5.861 9.429 -5.476 1.00 90.31 86 PHE A C 1
ATOM 696 O O . PHE A 1 86 ? 6.411 9.251 -6.564 1.00 90.31 86 PHE A O 1
ATOM 703 N N . SER A 1 87 ? 6.461 10.080 -4.480 1.00 90.56 87 SER A N 1
ATOM 704 C CA . SER A 1 87 ? 7.821 10.613 -4.585 1.00 90.56 87 SER A CA 1
ATOM 705 C C . SER A 1 87 ? 8.847 9.509 -4.875 1.00 90.56 87 SER A C 1
ATOM 707 O O . SER A 1 87 ? 9.672 9.638 -5.786 1.00 90.56 87 SER A O 1
ATOM 709 N N . ALA A 1 88 ? 8.763 8.380 -4.160 1.00 90.88 88 ALA A N 1
ATOM 710 C CA . ALA A 1 88 ? 9.629 7.226 -4.377 1.00 90.88 88 ALA A CA 1
ATOM 711 C C . ALA A 1 88 ? 9.433 6.622 -5.775 1.00 90.88 88 ALA A C 1
ATOM 713 O O . ALA A 1 88 ? 10.419 6.371 -6.470 1.00 90.88 88 ALA A O 1
ATOM 714 N N . SER A 1 89 ? 8.182 6.447 -6.208 1.00 89.69 89 SER A N 1
ATOM 715 C CA . SER A 1 89 ? 7.829 5.907 -7.524 1.00 89.69 89 SER A CA 1
ATOM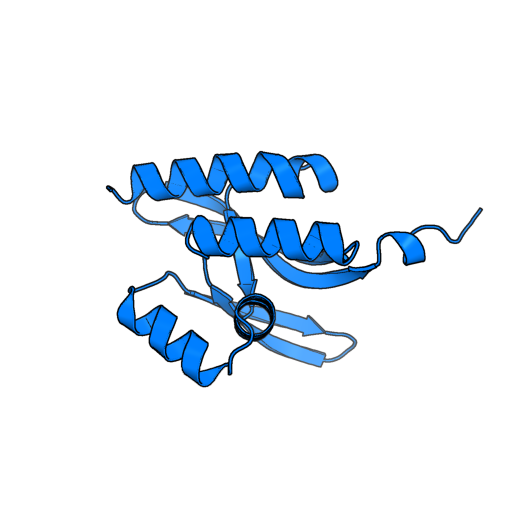 716 C C . SER A 1 89 ? 8.367 6.781 -8.654 1.00 89.69 89 SER A C 1
ATOM 718 O O . SER A 1 89 ? 9.017 6.273 -9.563 1.00 89.69 89 SER A O 1
ATOM 720 N N . ILE A 1 90 ? 8.202 8.104 -8.568 1.00 87.75 90 ILE A N 1
ATOM 721 C CA . ILE A 1 90 ? 8.727 9.048 -9.566 1.00 87.75 90 ILE A CA 1
ATOM 722 C C . ILE A 1 90 ? 10.255 8.996 -9.608 1.00 87.75 90 ILE A C 1
ATOM 724 O O . ILE A 1 90 ? 10.850 8.866 -10.679 1.00 87.75 90 ILE A O 1
ATOM 728 N N . ARG A 1 91 ? 10.908 9.056 -8.440 1.00 89.12 91 ARG A N 1
ATOM 729 C CA . ARG A 1 91 ? 12.374 9.040 -8.344 1.00 89.12 91 ARG A CA 1
ATOM 730 C C . ARG A 1 91 ? 12.976 7.759 -8.917 1.00 89.12 91 ARG A C 1
ATOM 732 O O . ARG A 1 91 ? 14.033 7.810 -9.542 1.00 89.12 91 ARG A O 1
ATOM 739 N N . GLN A 1 92 ? 12.314 6.629 -8.690 1.00 88.94 92 GLN A N 1
ATOM 740 C CA . GLN A 1 92 ? 12.756 5.306 -9.131 1.00 88.94 92 GLN A CA 1
ATOM 741 C C . GLN A 1 92 ? 12.216 4.933 -10.519 1.00 88.94 92 GLN A C 1
ATOM 743 O O . GLN A 1 92 ? 12.592 3.890 -11.045 1.00 88.94 92 GLN A O 1
ATOM 748 N N . ARG A 1 93 ? 11.376 5.787 -11.124 1.00 87.31 93 ARG A N 1
ATOM 749 C CA . ARG A 1 93 ? 10.656 5.523 -12.378 1.00 87.31 93 ARG A CA 1
ATOM 750 C C . ARG A 1 93 ? 9.887 4.202 -12.325 1.00 87.31 93 ARG A C 1
ATOM 752 O O . ARG A 1 93 ? 9.958 3.403 -13.251 1.00 87.31 93 ARG A O 1
ATOM 759 N N . LEU A 1 94 ? 9.183 3.975 -11.223 1.00 89.50 94 LEU A N 1
ATOM 760 C CA . LEU A 1 94 ? 8.345 2.803 -11.020 1.00 89.50 94 LEU A CA 1
ATOM 761 C C . LEU A 1 94 ? 6.891 3.118 -11.352 1.00 89.50 94 LEU A C 1
ATOM 763 O O . LEU A 1 94 ? 6.372 4.172 -10.980 1.00 89.50 94 LEU A O 1
ATOM 767 N N . MET A 1 95 ? 6.233 2.164 -11.998 1.00 88.69 95 MET A N 1
ATOM 768 C CA . MET A 1 95 ? 4.798 2.176 -12.244 1.00 88.69 95 MET A CA 1
ATOM 769 C C . MET A 1 95 ? 4.184 0.876 -11.713 1.00 88.69 95 MET A C 1
ATOM 771 O O . MET A 1 95 ? 4.784 -0.185 -11.904 1.00 88.69 95 MET A O 1
ATOM 775 N N . PRO A 1 96 ? 3.006 0.924 -11.061 1.00 91.44 96 PRO A N 1
ATOM 776 C CA . PRO A 1 96 ? 2.265 -0.283 -10.718 1.00 91.44 96 PRO A CA 1
ATOM 777 C C . PRO A 1 96 ? 2.008 -1.143 -11.961 1.00 91.44 96 PRO A C 1
ATOM 779 O O . PRO A 1 96 ? 1.354 -0.700 -12.905 1.00 91.44 96 PRO A O 1
ATOM 782 N N . GLU A 1 97 ? 2.506 -2.376 -11.946 1.00 91.44 97 GLU A N 1
ATOM 783 C CA . GLU A 1 97 ? 2.305 -3.356 -13.023 1.00 91.44 97 GLU A CA 1
ATOM 784 C C . GLU A 1 97 ? 1.393 -4.486 -12.549 1.00 91.44 97 GLU A C 1
ATOM 786 O O . GLU A 1 97 ? 0.464 -4.885 -13.251 1.00 91.44 97 GLU A O 1
ATOM 791 N N . GLU A 1 98 ? 1.601 -4.947 -11.315 1.00 93.81 98 GLU A N 1
ATOM 792 C CA . GLU A 1 98 ? 0.778 -5.983 -10.713 1.00 93.81 98 GLU A CA 1
ATOM 793 C C . GLU A 1 98 ? -0.096 -5.384 -9.611 1.00 93.81 98 GLU A C 1
ATOM 795 O O . GLU A 1 98 ? 0.380 -4.899 -8.576 1.00 93.81 98 GLU A O 1
ATOM 800 N N . TYR A 1 99 ? -1.406 -5.418 -9.839 1.00 94.75 99 TYR A N 1
ATOM 801 C CA . TYR A 1 99 ? -2.394 -4.879 -8.916 1.00 94.75 99 TYR A CA 1
ATOM 802 C C . TYR A 1 99 ? -3.736 -5.610 -9.014 1.00 94.75 99 TYR A C 1
ATOM 804 O O . TYR A 1 99 ? -4.023 -6.308 -9.987 1.00 94.75 99 TYR A O 1
ATOM 812 N N . LEU A 1 100 ? -4.563 -5.464 -7.979 1.00 94.75 100 LEU A N 1
ATOM 813 C CA . LEU A 1 100 ? -5.973 -5.854 -8.001 1.00 94.75 100 LEU A CA 1
ATOM 814 C C . LEU A 1 100 ? -6.851 -4.605 -7.959 1.00 94.75 100 LEU A C 1
ATOM 816 O O . LEU A 1 100 ? -6.639 -3.730 -7.123 1.00 94.75 100 LEU A O 1
ATOM 820 N N . GLU A 1 101 ? -7.872 -4.562 -8.807 1.00 93.25 101 GLU A N 1
ATOM 821 C CA . GLU A 1 101 ? -8.936 -3.560 -8.733 1.00 93.25 101 GLU A CA 1
ATOM 822 C C . GLU A 1 101 ? -10.129 -4.148 -7.978 1.00 93.25 101 GLU A C 1
ATOM 824 O O . GLU A 1 101 ? -10.601 -5.244 -8.289 1.00 93.25 101 GLU A O 1
ATOM 829 N N . THR A 1 102 ? -10.608 -3.447 -6.952 1.00 93.75 102 THR A N 1
ATOM 830 C CA . THR A 1 102 ? -11.759 -3.893 -6.160 1.00 93.75 102 THR A CA 1
ATOM 831 C C . THR A 1 102 ? -12.431 -2.724 -5.456 1.00 93.75 102 THR A C 1
ATOM 833 O O . THR A 1 102 ? -11.810 -1.709 -5.164 1.00 93.75 102 THR A O 1
ATOM 836 N N . VAL A 1 103 ? -13.704 -2.886 -5.109 1.00 91.56 103 VAL A N 1
ATOM 837 C CA . VAL A 1 103 ? -14.395 -1.972 -4.196 1.00 91.56 103 VAL A CA 1
ATOM 838 C C . VAL A 1 103 ? -14.176 -2.452 -2.765 1.00 91.56 103 VAL A C 1
ATOM 840 O O . VAL A 1 103 ? -14.435 -3.619 -2.469 1.00 91.56 103 VAL A O 1
ATOM 843 N N . ILE A 1 104 ? -13.700 -1.571 -1.884 1.00 90.56 104 ILE A N 1
ATOM 844 C CA . ILE A 1 104 ? -13.507 -1.865 -0.455 1.00 90.56 104 ILE A CA 1
ATOM 845 C C . ILE A 1 104 ? -14.295 -0.848 0.382 1.00 90.56 104 ILE A C 1
ATOM 847 O O . ILE A 1 104 ? -14.266 0.346 0.070 1.00 90.56 104 ILE A O 1
ATOM 851 N N . PRO A 1 105 ? -15.019 -1.288 1.429 1.00 88.31 105 PRO A N 1
ATOM 852 C CA . PRO A 1 105 ? -15.649 -0.375 2.371 1.00 88.31 105 PRO A CA 1
ATOM 853 C C . PRO A 1 105 ? -14.596 0.313 3.253 1.00 88.31 105 PRO A C 1
ATOM 855 O O . PRO A 1 105 ? -13.845 -0.345 3.971 1.00 88.31 105 PRO A O 1
ATOM 858 N N . 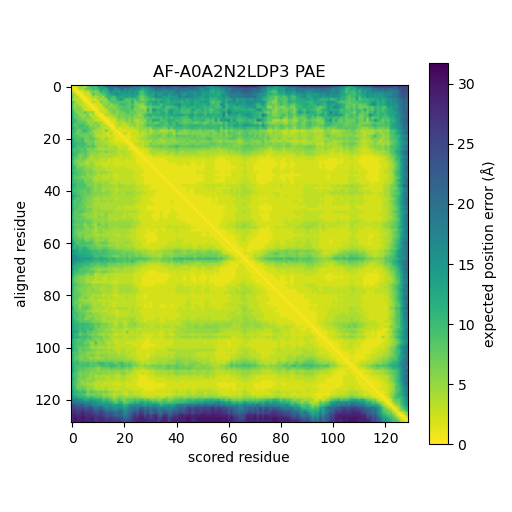ILE A 1 106 ? -14.573 1.645 3.236 1.00 85.00 106 ILE A N 1
ATOM 859 C CA . ILE A 1 106 ? -13.746 2.480 4.115 1.00 85.00 106 ILE A CA 1
ATOM 860 C C . ILE A 1 106 ? -14.686 3.427 4.866 1.00 85.00 106 ILE A C 1
ATOM 862 O O . ILE A 1 106 ? -15.280 4.342 4.289 1.00 85.00 106 ILE A O 1
ATOM 866 N N . GLY A 1 107 ? -14.866 3.181 6.165 1.00 81.69 107 GLY A N 1
ATOM 867 C CA . GLY A 1 107 ? -15.893 3.860 6.954 1.00 81.69 107 GLY A CA 1
ATOM 868 C C . GLY A 1 107 ? -17.293 3.580 6.400 1.00 81.69 107 GLY A C 1
ATOM 869 O O . GLY A 1 107 ? -17.709 2.430 6.305 1.00 81.69 107 GLY A O 1
ATOM 870 N N .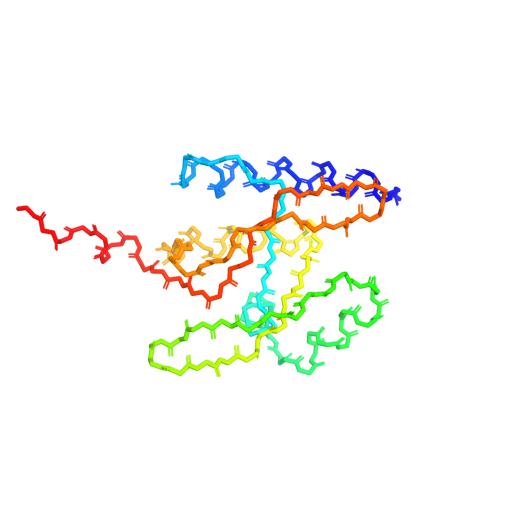 THR A 1 108 ? -18.024 4.630 6.027 1.00 80.69 108 THR A N 1
ATOM 871 C CA . THR A 1 108 ? -19.382 4.541 5.456 1.00 80.69 108 THR A CA 1
ATOM 872 C C . THR A 1 108 ? -19.406 4.526 3.925 1.00 80.69 108 THR A C 1
ATOM 874 O O . THR A 1 108 ? -20.486 4.506 3.335 1.00 80.69 108 THR A O 1
ATOM 877 N N . ARG A 1 109 ? -18.242 4.561 3.262 1.00 83.12 109 ARG A N 1
ATOM 878 C CA . ARG A 1 109 ? -18.135 4.687 1.802 1.00 83.12 109 ARG A CA 1
ATOM 879 C C . ARG A 1 109 ? -17.587 3.418 1.168 1.00 83.12 109 ARG A C 1
ATOM 881 O O . ARG A 1 109 ? -16.699 2.770 1.712 1.00 83.12 109 ARG A O 1
ATOM 888 N N . LEU A 1 110 ? -18.098 3.103 -0.015 1.00 87.88 110 LEU A N 1
ATOM 889 C CA . LEU A 1 110 ? -17.515 2.117 -0.916 1.00 87.88 110 LEU A CA 1
ATOM 890 C C . LEU A 1 110 ? -16.526 2.835 -1.831 1.00 87.88 110 LEU A C 1
ATOM 892 O O . LEU A 1 110 ? -16.904 3.817 -2.466 1.00 87.88 110 LEU A O 1
ATOM 896 N N . VAL A 1 111 ? -15.279 2.369 -1.867 1.00 89.31 111 VAL A N 1
ATOM 897 C CA . VAL A 1 111 ? -14.176 3.086 -2.520 1.00 89.31 111 VAL A CA 1
ATOM 898 C C . VAL A 1 111 ? -13.534 2.211 -3.589 1.00 89.31 111 VAL A C 1
ATOM 900 O O . VAL A 1 111 ? -13.122 1.082 -3.294 1.00 89.31 111 VAL A O 1
ATOM 903 N N . TRP A 1 112 ? -13.434 2.724 -4.822 1.00 90.56 112 TRP A N 1
ATOM 904 C CA . TRP A 1 112 ? -12.731 2.034 -5.908 1.00 90.56 112 TRP A CA 1
ATOM 905 C C . TRP A 1 112 ? -11.226 2.028 -5.636 1.00 90.56 112 TRP A C 1
ATOM 907 O O . TRP A 1 112 ? -10.557 3.061 -5.683 1.00 90.56 112 TRP A O 1
ATOM 917 N N . SER A 1 113 ? -10.713 0.851 -5.301 1.00 92.12 113 SER A N 1
ATOM 918 C CA . SER A 1 113 ? -9.403 0.667 -4.695 1.00 92.12 113 SER A CA 1
ATOM 919 C C . SER A 1 113 ? -8.468 -0.129 -5.595 1.00 92.12 113 SER A C 1
ATOM 921 O O . SER A 1 113 ? -8.857 -1.139 -6.187 1.00 92.12 113 SER A O 1
ATOM 923 N N . LEU A 1 114 ? -7.211 0.305 -5.628 1.00 94.56 114 LEU A N 1
ATOM 924 C CA . LEU A 1 114 ? -6.104 -0.345 -6.309 1.00 94.56 114 LEU A CA 1
ATOM 925 C C . LEU A 1 114 ? -5.159 -0.965 -5.275 1.00 94.56 114 LEU A C 1
ATOM 927 O O . LEU A 1 114 ? -4.538 -0.250 -4.494 1.00 94.56 114 LEU A O 1
ATOM 931 N N . LEU A 1 115 ? -5.048 -2.291 -5.252 1.00 96.12 115 LEU A N 1
ATOM 932 C CA . LEU A 1 115 ? -4.169 -3.031 -4.342 1.00 96.12 115 LEU A CA 1
ATOM 933 C C . LEU A 1 115 ? -2.895 -3.417 -5.086 1.00 96.12 115 LEU A C 1
ATOM 935 O O . LEU A 1 115 ? -2.897 -4.394 -5.833 1.00 96.12 115 LEU A O 1
ATOM 939 N N . VAL A 1 116 ? -1.825 -2.648 -4.893 1.00 95.81 116 VAL A N 1
ATOM 940 C CA . VAL A 1 116 ? -0.575 -2.767 -5.656 1.00 95.81 116 VAL A CA 1
ATOM 941 C C . VAL A 1 116 ? 0.373 -3.751 -4.981 1.00 95.81 116 VAL A C 1
ATOM 943 O O . VAL A 1 116 ? 0.647 -3.634 -3.786 1.00 95.81 116 VAL A O 1
ATOM 946 N N . TYR A 1 117 ? 0.877 -4.730 -5.737 1.00 95.56 117 TYR A N 1
ATOM 947 C CA . TYR A 1 117 ? 1.813 -5.744 -5.236 1.00 95.56 117 TYR A CA 1
ATOM 948 C C . TYR A 1 117 ? 3.038 -5.990 -6.123 1.00 95.56 117 TYR A C 1
ATOM 950 O O . TYR A 1 117 ? 3.911 -6.750 -5.703 1.00 95.56 117 TYR A O 1
ATOM 958 N N . GLY A 1 118 ? 3.138 -5.323 -7.272 1.00 93.31 118 GLY A N 1
ATOM 959 C CA . GLY A 1 118 ? 4.302 -5.386 -8.152 1.00 93.31 118 GLY A CA 1
ATOM 960 C C . GLY A 1 118 ? 4.455 -4.115 -8.984 1.00 93.31 118 GLY A C 1
ATOM 961 O O . GLY A 1 118 ? 3.468 -3.460 -9.333 1.00 93.31 118 GLY A O 1
ATOM 962 N N . TYR A 1 119 ? 5.706 -3.768 -9.287 1.00 92.25 119 TYR A N 1
ATOM 963 C CA . TYR A 1 119 ? 6.083 -2.557 -10.013 1.00 92.25 119 TYR A CA 1
ATOM 964 C C . TYR A 1 119 ? 7.016 -2.897 -11.171 1.00 92.25 119 TYR A C 1
ATOM 966 O O . TYR A 1 119 ? 7.943 -3.689 -10.997 1.00 92.25 119 TYR A O 1
ATOM 974 N N . ALA A 1 120 ? 6.821 -2.217 -12.296 1.00 88.81 120 ALA A N 1
ATOM 975 C CA . ALA A 1 120 ? 7.739 -2.218 -13.427 1.00 88.81 120 ALA A CA 1
ATOM 976 C C . ALA A 1 120 ? 8.559 -0.930 -13.460 1.00 88.81 120 ALA A C 1
ATOM 978 O O . ALA A 1 120 ? 8.092 0.133 -13.036 1.00 88.81 120 ALA A O 1
ATOM 979 N N . ASN A 1 121 ? 9.761 -1.003 -14.033 1.00 85.12 121 ASN A N 1
ATOM 980 C CA . ASN A 1 121 ? 10.482 0.199 -14.421 1.00 85.12 121 ASN A CA 1
ATOM 981 C C . ASN A 1 121 ? 9.869 0.764 -15.708 1.00 85.12 121 ASN A C 1
ATOM 983 O O . ASN A 1 121 ? 9.721 0.058 -16.705 1.00 85.12 121 ASN A O 1
ATOM 987 N N . VAL A 1 122 ? 9.563 2.059 -15.712 1.00 73.12 122 VAL A N 1
ATOM 988 C CA . VAL A 1 122 ? 8.996 2.761 -16.872 1.00 73.12 122 VAL A CA 1
ATOM 989 C C . VAL A 1 122 ? 9.944 2.707 -18.084 1.00 73.12 122 VAL A C 1
ATOM 991 O O . VAL A 1 122 ? 9.484 2.779 -19.219 1.00 73.12 122 VAL A O 1
ATOM 994 N N . MET A 1 123 ? 11.257 2.528 -17.882 1.00 62.97 123 MET A N 1
ATOM 995 C CA . MET A 1 123 ? 12.207 2.325 -18.988 1.00 62.97 123 MET A CA 1
ATOM 996 C C . MET A 1 123 ? 12.095 0.945 -19.652 1.00 62.97 123 MET A C 1
ATOM 998 O O . MET A 1 123 ? 12.296 0.843 -20.860 1.00 62.97 123 MET A O 1
ATOM 1002 N N . ASP A 1 124 ? 11.738 -0.096 -18.898 1.00 56.59 124 ASP A N 1
ATOM 1003 C CA . ASP A 1 124 ? 11.612 -1.463 -19.427 1.00 56.59 124 ASP A CA 1
ATOM 1004 C C . ASP A 1 124 ? 10.313 -1.655 -20.227 1.00 56.59 124 ASP A C 1
ATOM 1006 O O . ASP A 1 124 ? 10.177 -2.601 -20.997 1.00 56.59 124 ASP A O 1
ATOM 1010 N N . SER A 1 125 ? 9.375 -0.707 -20.124 1.00 52.53 125 SER A N 1
ATOM 1011 C CA . SER A 1 125 ? 8.137 -0.678 -20.917 1.00 52.53 125 SER A CA 1
ATOM 1012 C C . SER A 1 125 ? 8.337 -0.130 -22.346 1.00 52.53 125 SER A C 1
ATOM 1014 O O . SER A 1 125 ? 7.376 -0.028 -23.105 1.00 52.53 125 SER A O 1
ATOM 1016 N N . GLY A 1 126 ? 9.570 0.245 -22.717 1.00 47.84 126 GLY A N 1
ATOM 1017 C CA . GLY A 1 126 ? 9.925 0.907 -23.980 1.00 47.84 126 GLY A CA 1
ATOM 1018 C C . GLY A 1 126 ? 10.543 0.016 -25.064 1.00 47.84 126 GLY A C 1
ATOM 1019 O O . GLY A 1 126 ? 11.219 0.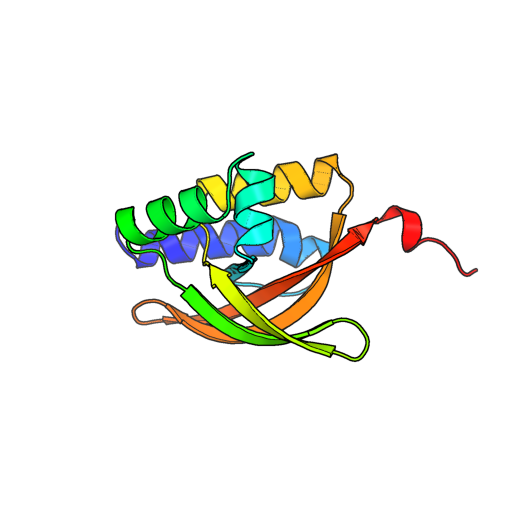540 -25.945 1.00 47.84 126 GLY A O 1
ATOM 1020 N N . GLY A 1 127 ? 10.358 -1.305 -25.020 1.00 44.38 127 GLY A N 1
ATOM 1021 C CA . GLY A 1 127 ? 10.988 -2.219 -25.975 1.00 44.38 127 GLY A CA 1
ATOM 1022 C C . GLY A 1 127 ? 10.038 -3.224 -26.612 1.00 44.38 127 GLY A C 1
ATOM 1023 O O . GLY A 1 127 ? 10.097 -4.377 -26.220 1.00 44.38 127 GLY A O 1
ATOM 1024 N N . VAL A 1 128 ? 9.223 -2.796 -27.589 1.00 42.19 128 VAL A N 1
ATOM 1025 C CA . VAL A 1 128 ? 9.110 -3.395 -28.944 1.00 42.19 128 VAL A CA 1
ATOM 1026 C C . VAL A 1 128 ? 8.440 -2.368 -29.878 1.00 42.19 128 VAL A C 1
ATOM 1028 O O . VAL A 1 128 ? 7.221 -2.203 -29.841 1.00 42.19 128 VAL A O 1
ATOM 1031 N N . ALA A 1 129 ? 9.233 -1.712 -30.728 1.00 33.38 129 ALA A N 1
ATOM 1032 C CA . ALA A 1 129 ? 8.895 -1.349 -32.110 1.00 33.38 129 ALA A CA 1
ATOM 1033 C C . ALA A 1 129 ? 10.192 -1.036 -32.865 1.00 33.38 129 ALA A C 1
ATOM 1035 O O . ALA A 1 129 ? 10.964 -0.188 -32.363 1.00 33.38 129 ALA A O 1
#

Solvent-accessible surface area (backbone atoms only — not comparable to full-atom values): 7368 Å² total; per-residue (Å²): 134,56,76,66,60,53,50,52,50,37,20,55,58,27,30,68,46,59,10,58,78,65,75,46,90,32,40,32,60,22,38,28,51,64,56,53,9,61,72,68,72,50,50,57,70,55,44,50,54,52,36,63,76,67,67,51,56,71,48,79,45,79,45,74,59,90,92,45,78,43,81,45,51,27,32,51,60,55,65,70,57,46,52,49,47,52,52,50,26,63,76,67,38,43,41,84,68,38,67,46,81,47,77,45,79,57,89,96,40,79,35,51,27,38,43,40,78,36,68,39,49,61,74,73,75,72,77,88,132

Nearest PDB structures (foldseek):
  4rww-assembly1_C  TM=3.221E-01  e=5.931E-01  Listeria monocytogenes EGD-e
  1j4w-assembly1_A  TM=3.104E-01  e=3.364E-01  Homo sapiens
  2n8l-assembly1_A  TM=3.474E-01  e=8.655E-01  Gallus gallus
  2jzx-assembly1_A  TM=3.461E-01  e=1.526E+00  Homo sapiens
  3krm-assembly2_B  TM=3.446E-01  e=3.052E+00  Homo sapiens

Secondary structure (DSSP, 8-state):
--HHHHHHHHHHHHIIIIIHHHTS--SEEEEEHHHHHHHTTS-HHHHHHHHHHHT--EEEEEEEETTEEEEEEEE---HHHHHHHHHHHHHHTEEEEEEEEEEEEETTEEEEEEEEEEEEETTGGG---

Radius of gyration: 14.55 Å; Cα contacts (8 Å, |Δi|>4): 196; chains: 1; bounding box: 33×34×49 Å

Sequence (129 aa):
MTAECVTVLIRNTSDEYYGILMNKKIEAVWLTIERMAEIKGCSNRTVWRYIDKHSMHTEKRQVKIGSAKVIKTFVLPDPETLELEFSASIRQRLMPEEYLETVIPIGTRLVWSLLVYGYANVMDSGGVA

Foldseek 3Di:
DDLVVQQQLQQVLCCVFQCVVVVHRFSFEWEFLVLLCVLVVHDSVVSVVVCVVVVWDKDWDFDDDPNDTDITIITGDGNVSSVSSRVVCVVQQKHQDDWDWDFDDRPNDTGGYIYGDDIDRPVVVPDDD

Mean predicted aligned error: 5.96 Å

pLDDT: mean 85.88, std 13.84, range [33.38, 98.06]